Protein AF-A0ABD3XBU3-F1 (afdb_monomer_lite)

pLDDT: mean 73.36, std 7.49, range [33.88, 84.81]

Sequence (151 aa):
DSGTGQCEEQEHHTLNIDDSGTGQCEEQKHHTLNTDDSGTGQCEEQKHHTLNIDCSGTGQCEEQKHYTLNIDDSGTGQCEEQEHHALNIDDSKTGQCEDQKHHSLNIDDSGTGQCEEQKHHTLNIDDSGTGQCEEQKHHTLNIDDSGDGTI

Secondary structure (DSSP, 8-state):
--PEEEEEE--EEEEEEEESSEEEEEE--EEEEEEEESSEEEEEES-EEEEEEEESSEEEEEE--EEEEEEEESSEEEEEE---SEEEEEESSEEEEEE---SEEEEEESS--EEEE---SEEEEEE-SS-EEEE---SEEEEEE-SS-B-

Foldseek 3Di:
DQDEEEDEDEEDAEEEEEHAHEYEYEYEEYQEYEYEYNYEYEYEYEEYAEYEYEYCEEYEYEYEEYAEYEYEYNYAYEYEYEDYAEYEYEHEAEYEYEYEDYAEYEYEYCYEYEYEYEDYAEYEYEAAYAYEYHYHYYNYYHYHHNHVHYD

Structure (mmCIF, N/CA/C/O backbone):
data_AF-A0ABD3XBU3-F1
#
_entry.id   AF-A0ABD3XBU3-F1
#
loop_
_atom_site.group_PDB
_atom_site.id
_atom_site.type_symbol
_atom_site.label_atom_id
_atom_site.label_alt_id
_atom_site.label_comp_id
_atom_site.label_asym_id
_atom_site.label_entity_id
_atom_site.label_seq_id
_atom_site.pdbx_PDB_ins_code
_atom_site.Cartn_x
_atom_site.Cartn_y
_atom_site.Cartn_z
_atom_site.occupancy
_atom_site.B_iso_or_equiv
_atom_site.auth_seq_id
_atom_site.auth_comp_id
_atom_site.auth_asym_id
_atom_site.auth_atom_id
_atom_site.pdbx_PDB_model_num
ATOM 1 N N . ASP A 1 1 ? 2.054 11.027 24.694 1.00 33.88 1 ASP A N 1
ATOM 2 C CA . ASP A 1 1 ? 1.670 9.856 25.494 1.00 33.88 1 ASP A CA 1
ATOM 3 C C . ASP A 1 1 ? 1.498 8.765 24.459 1.00 33.88 1 ASP A C 1
ATOM 5 O O . ASP A 1 1 ? 0.527 8.820 23.727 1.00 33.88 1 ASP A O 1
ATOM 9 N N . SER A 1 2 ? 2.524 7.945 24.221 1.00 42.38 2 SER A N 1
ATOM 10 C CA . SER A 1 2 ? 2.490 6.921 23.166 1.00 42.38 2 SER A CA 1
ATOM 11 C C . SER A 1 2 ? 1.696 5.733 23.705 1.00 42.38 2 SER A C 1
ATOM 13 O O . SER A 1 2 ? 2.263 4.781 24.249 1.00 42.38 2 SER A O 1
ATOM 15 N N . GLY A 1 3 ? 0.375 5.893 23.705 1.00 48.06 3 GLY A N 1
ATOM 16 C CA . GLY A 1 3 ? -0.571 4.846 24.053 1.00 48.06 3 GLY A CA 1
ATOM 17 C C . GLY A 1 3 ? -0.722 3.863 22.899 1.00 48.06 3 GLY A C 1
ATOM 18 O O . GLY A 1 3 ? -0.455 4.201 21.752 1.00 48.06 3 GLY A O 1
ATOM 19 N N . THR A 1 4 ? -1.127 2.637 23.214 1.00 54.78 4 THR A N 1
ATOM 20 C CA . THR A 1 4 ? -1.639 1.714 22.203 1.00 54.78 4 THR A CA 1
ATOM 21 C C . THR A 1 4 ? -3.116 2.020 21.974 1.00 54.78 4 THR A C 1
ATOM 23 O O . THR A 1 4 ? -3.894 1.899 22.929 1.00 54.78 4 THR A O 1
ATOM 26 N N . GLY A 1 5 ? -3.492 2.449 20.770 1.00 60.31 5 GLY A N 1
ATOM 27 C CA . GLY A 1 5 ? -4.874 2.726 20.376 1.00 60.31 5 GLY A CA 1
ATOM 28 C C . GLY A 1 5 ? -5.515 1.509 19.708 1.00 60.31 5 GLY A C 1
ATOM 29 O O . GLY A 1 5 ? -4.870 0.832 18.916 1.00 60.31 5 GLY A O 1
ATOM 30 N N . GLN A 1 6 ? -6.771 1.208 20.045 1.00 62.47 6 GLN A N 1
ATOM 31 C CA . GLN A 1 6 ? -7.596 0.262 19.288 1.00 62.47 6 GLN A CA 1
ATOM 32 C C . GLN A 1 6 ? -8.928 0.935 18.957 1.00 62.47 6 GLN A C 1
ATOM 34 O O . GLN A 1 6 ? -9.607 1.411 19.875 1.00 62.47 6 GLN A O 1
ATOM 39 N N . CYS A 1 7 ? -9.282 0.984 17.674 1.00 66.06 7 CYS A N 1
ATOM 40 C CA . CYS A 1 7 ? -10.590 1.426 17.192 1.00 66.06 7 CYS A CA 1
ATOM 41 C C . CYS A 1 7 ? -11.332 0.284 16.499 1.00 66.06 7 CYS A C 1
ATOM 43 O O . CYS A 1 7 ? -10.758 -0.461 15.712 1.00 66.06 7 CYS A O 1
ATOM 45 N N . GLU A 1 8 ? -12.615 0.167 16.842 1.00 65.12 8 GLU A N 1
ATOM 46 C CA . GLU A 1 8 ? -13.593 -0.687 16.172 1.00 65.12 8 GLU A CA 1
ATOM 47 C C . GLU A 1 8 ? -14.896 0.120 16.042 1.00 65.12 8 GLU A C 1
ATOM 49 O O . GLU A 1 8 ? -15.682 0.204 16.998 1.00 65.12 8 GLU A O 1
ATOM 54 N N . GLU A 1 9 ? -15.151 0.733 14.887 1.00 64.44 9 GLU A N 1
ATOM 55 C CA . GLU A 1 9 ? -16.462 1.276 14.534 1.00 64.44 9 GLU A CA 1
ATOM 56 C C . GLU A 1 9 ? -17.156 0.422 13.449 1.00 64.44 9 GLU A C 1
ATOM 58 O O . GLU A 1 9 ? -16.610 -0.498 12.838 1.00 64.44 9 GLU A O 1
ATOM 63 N N . GLN A 1 10 ? -18.475 0.603 13.314 1.00 59.81 10 GLN A N 1
ATOM 64 C CA . GLN A 1 10 ? -19.292 -0.243 12.430 1.00 59.81 10 GLN A CA 1
ATOM 65 C C . GLN A 1 10 ? -19.937 0.533 11.289 1.00 59.81 10 GLN A C 1
ATOM 67 O O . GLN A 1 10 ? -19.921 0.047 10.160 1.00 59.81 10 GLN A O 1
ATOM 72 N N . GLU A 1 11 ? -20.558 1.687 11.567 1.00 63.25 11 GLU A N 1
ATOM 73 C CA . GLU A 1 11 ? -21.248 2.490 10.549 1.00 63.25 11 GLU A CA 1
ATOM 74 C C . GLU A 1 11 ? -21.249 3.984 10.909 1.00 63.25 11 GLU A C 1
ATOM 76 O O . GLU A 1 11 ? -22.053 4.433 11.729 1.00 63.25 11 GLU A O 1
ATOM 81 N N . HIS A 1 12 ? -20.394 4.779 10.258 1.00 65.00 12 HIS A N 1
ATOM 82 C CA . HIS A 1 12 ? -20.400 6.242 10.383 1.00 65.00 12 HIS A CA 1
ATOM 83 C C . HIS A 1 12 ? -20.360 6.919 9.009 1.00 65.00 12 HIS A C 1
ATOM 85 O O . HIS A 1 12 ? -19.838 6.392 8.028 1.00 65.00 12 HIS A O 1
ATOM 91 N N . HIS A 1 13 ? -20.934 8.121 8.912 1.00 73.69 13 HIS A N 1
ATOM 92 C CA . HIS A 1 13 ? -20.862 8.891 7.667 1.00 73.69 13 HIS A CA 1
ATOM 93 C C . HIS A 1 13 ? -19.441 9.422 7.433 1.00 73.69 13 HIS A C 1
ATOM 95 O O . HIS A 1 13 ? -18.929 9.373 6.320 1.00 73.69 13 HIS A O 1
ATOM 101 N N . THR A 1 14 ? -18.804 9.927 8.486 1.00 78.94 14 THR A N 1
ATOM 102 C CA . THR A 1 14 ? -17.424 10.404 8.450 1.00 78.94 14 THR A CA 1
ATOM 103 C C . THR A 1 14 ? -16.754 10.020 9.755 1.00 78.94 14 THR A C 1
ATOM 105 O O . THR A 1 14 ? -17.333 10.273 10.814 1.00 78.94 14 THR A O 1
ATOM 108 N N . LEU A 1 15 ? -15.571 9.427 9.660 1.00 74.31 15 LEU A N 1
ATOM 109 C CA . LEU A 1 15 ? -14.727 9.052 10.785 1.00 74.31 15 LEU A CA 1
ATOM 110 C C . LEU A 1 15 ? -13.326 9.637 10.566 1.00 74.31 15 LEU A C 1
ATOM 112 O O . LEU A 1 15 ? -12.836 9.659 9.440 1.00 74.31 15 LEU A O 1
ATOM 116 N N . ASN A 1 16 ? -12.735 10.170 11.635 1.00 79.38 16 ASN A N 1
ATOM 117 C CA . ASN A 1 16 ? -11.371 10.685 11.647 1.00 79.38 16 ASN A CA 1
ATOM 118 C C . ASN A 1 16 ? -10.611 10.004 12.783 1.00 79.38 16 ASN A C 1
ATOM 120 O O . ASN A 1 16 ? -11.093 10.024 13.921 1.00 79.38 16 ASN A O 1
ATOM 124 N N . ILE A 1 17 ? -9.441 9.466 12.474 1.00 74.12 17 ILE A N 1
ATOM 125 C CA . ILE A 1 17 ? -8.592 8.703 13.385 1.00 74.12 17 ILE A CA 1
ATOM 126 C C . ILE A 1 17 ? -7.209 9.349 13.377 1.00 74.12 17 ILE A C 1
ATOM 128 O O . ILE A 1 17 ? -6.698 9.687 12.318 1.00 74.12 17 ILE A O 1
ATOM 132 N N . ASP A 1 18 ? -6.654 9.572 14.564 1.00 75.75 18 ASP A N 1
ATOM 133 C CA . ASP A 1 18 ? -5.327 10.158 14.780 1.00 75.75 18 ASP A CA 1
ATOM 134 C C . ASP A 1 18 ? -4.618 9.274 15.810 1.00 75.75 18 ASP A C 1
ATOM 136 O O . ASP A 1 18 ? -5.084 9.161 16.956 1.00 75.75 18 ASP A O 1
ATOM 140 N N . ASP A 1 19 ? -3.548 8.601 15.387 1.00 68.44 19 ASP A N 1
ATOM 141 C CA . ASP A 1 19 ? -2.665 7.838 16.260 1.00 68.44 19 ASP A CA 1
ATOM 142 C C . ASP A 1 19 ? -1.226 8.368 16.190 1.00 68.44 19 ASP A C 1
ATOM 144 O O . ASP A 1 19 ? -0.665 8.664 15.143 1.00 68.44 19 ASP A O 1
ATOM 148 N N . SER A 1 20 ? -0.599 8.477 17.357 1.00 64.56 20 SER A N 1
ATOM 149 C CA . SER A 1 20 ? 0.792 8.920 17.515 1.00 64.56 20 SER A CA 1
ATOM 150 C C . SER A 1 20 ? 1.655 7.899 18.266 1.00 64.56 20 SER A C 1
ATOM 152 O O . SER A 1 20 ? 2.769 8.208 18.708 1.00 64.56 20 SER A O 1
ATOM 154 N N . GLY A 1 21 ? 1.128 6.689 18.479 1.00 65.81 21 GLY A N 1
ATOM 155 C CA . GLY A 1 21 ? 1.716 5.603 19.252 1.00 65.81 21 GLY A CA 1
ATOM 156 C C . GLY A 1 21 ? 1.786 4.299 18.464 1.00 65.81 21 GLY A C 1
ATOM 157 O O . GLY A 1 21 ? 2.413 4.243 17.415 1.00 65.81 21 GLY A O 1
ATOM 158 N N . THR A 1 22 ? 1.237 3.217 19.014 1.00 67.25 22 THR A N 1
ATOM 159 C CA . THR A 1 22 ? 1.093 1.957 18.270 1.00 67.25 22 THR A CA 1
ATOM 160 C C . THR A 1 22 ? -0.384 1.643 18.130 1.00 67.25 22 THR A C 1
ATOM 162 O O . THR A 1 22 ? -1.034 1.362 19.138 1.00 67.25 22 THR A O 1
ATOM 165 N N . GLY A 1 23 ? -0.895 1.689 16.908 1.00 63.66 23 GLY A N 1
ATOM 166 C CA . GLY A 1 23 ? -2.325 1.655 16.628 1.00 63.66 23 GLY A CA 1
ATOM 167 C C . GLY A 1 23 ? -2.771 0.414 15.893 1.00 63.66 23 GLY A C 1
ATOM 168 O O . GLY A 1 23 ? -2.053 -0.096 15.039 1.00 63.66 23 GLY A O 1
ATOM 169 N N . GLN A 1 24 ? -3.970 -0.064 16.201 1.00 67.62 24 GLN A N 1
ATOM 170 C CA . GLN A 1 24 ? -4.698 -0.962 15.311 1.00 67.62 24 GLN A CA 1
ATOM 171 C C . GLN A 1 24 ? -6.108 -0.426 15.113 1.00 67.62 24 GLN A C 1
ATOM 173 O O . GLN A 1 24 ? -6.813 -0.172 16.095 1.00 67.62 24 GLN A O 1
ATOM 178 N N . CYS A 1 25 ? -6.516 -0.270 13.861 1.00 67.94 25 CYS A N 1
ATOM 179 C CA . CYS A 1 25 ? -7.885 0.071 13.525 1.00 67.94 25 CYS A CA 1
ATOM 180 C C . CYS A 1 25 ? -8.502 -0.966 12.604 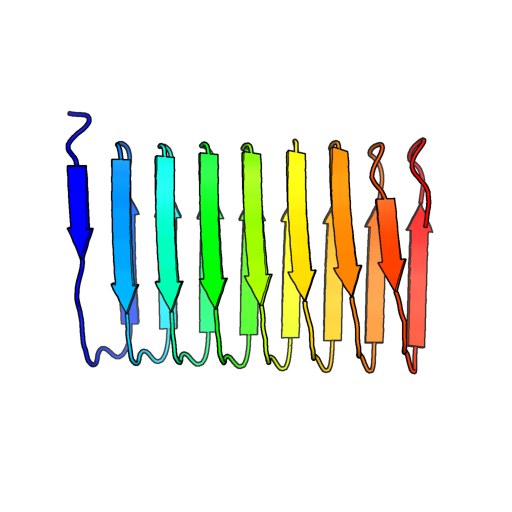1.00 67.94 25 CYS A C 1
ATOM 182 O O . CYS A 1 25 ? -7.914 -1.299 11.579 1.00 67.94 25 CYS A O 1
ATOM 184 N N . GLU A 1 26 ? -9.691 -1.445 12.964 1.00 69.81 26 GLU A N 1
ATOM 185 C CA . GLU A 1 26 ? -10.494 -2.327 12.122 1.00 69.81 26 GLU A CA 1
ATOM 186 C C . GLU A 1 26 ? -11.858 -1.678 11.870 1.00 69.81 26 GLU A C 1
ATOM 188 O O . GLU A 1 26 ? -12.663 -1.526 12.792 1.00 69.81 26 GLU A O 1
ATOM 193 N N . GLU A 1 27 ? -12.145 -1.328 10.615 1.00 67.25 27 GLU A N 1
ATOM 194 C CA . GLU A 1 27 ? -13.362 -0.594 10.252 1.00 67.25 27 GLU A CA 1
ATOM 195 C C . GLU A 1 27 ? -14.146 -1.282 9.125 1.00 67.25 27 GLU A C 1
ATOM 197 O O . GLU A 1 27 ? -13.616 -1.737 8.104 1.00 67.25 27 GLU A O 1
ATOM 202 N N . GLN A 1 28 ? -15.471 -1.383 9.298 1.00 63.94 28 GLN A N 1
ATOM 203 C CA . GLN A 1 28 ? -16.301 -2.181 8.387 1.00 63.94 28 GLN A CA 1
ATOM 204 C C . GLN A 1 28 ? -16.998 -1.377 7.290 1.00 63.94 28 GLN A C 1
ATOM 206 O O . GLN A 1 28 ? -17.069 -1.871 6.157 1.00 63.94 28 GLN A O 1
ATOM 211 N N . LYS A 1 29 ? -17.596 -0.213 7.599 1.00 66.00 29 LYS A N 1
ATOM 212 C CA . LYS A 1 29 ? -18.396 0.557 6.625 1.00 66.00 29 LYS A CA 1
ATOM 213 C C . LYS A 1 29 ? -18.492 2.049 6.924 1.00 66.00 29 LYS A C 1
ATOM 215 O O . LYS A 1 29 ? -19.290 2.472 7.760 1.00 66.00 29 LYS A O 1
ATOM 220 N N . HIS A 1 30 ? -17.836 2.862 6.102 1.00 68.44 30 HIS A N 1
ATOM 221 C CA . HIS A 1 30 ? -17.924 4.321 6.206 1.00 68.44 30 HIS A CA 1
ATOM 222 C C . HIS A 1 30 ? -18.144 4.966 4.841 1.00 68.44 30 HIS A C 1
ATOM 224 O O . HIS A 1 30 ? -17.818 4.398 3.802 1.00 68.44 30 HIS A O 1
ATOM 230 N N . HIS A 1 31 ? -18.741 6.159 4.803 1.00 76.00 31 HIS A N 1
ATOM 231 C CA . HIS A 1 31 ? -18.745 6.918 3.548 1.00 76.00 31 HIS A CA 1
ATOM 232 C C . HIS A 1 31 ? -17.383 7.588 3.339 1.00 76.00 31 HIS A C 1
ATOM 234 O O . HIS A 1 31 ? -16.838 7.533 2.239 1.00 76.00 31 HIS A O 1
ATOM 240 N N . THR A 1 32 ? -16.829 8.189 4.391 1.00 80.06 32 THR A N 1
ATOM 241 C CA . THR A 1 32 ? -15.504 8.808 4.366 1.00 80.06 32 THR A CA 1
ATOM 242 C C . THR A 1 32 ? -14.734 8.468 5.634 1.00 80.06 32 THR A C 1
ATOM 244 O O . THR A 1 32 ? -15.284 8.626 6.725 1.00 80.06 32 THR A O 1
ATOM 247 N N . LEU A 1 33 ? -13.479 8.064 5.488 1.00 75.75 33 LEU A N 1
ATOM 248 C CA . LEU A 1 33 ? -12.546 7.847 6.589 1.00 75.75 33 LEU A CA 1
ATOM 249 C C . LEU A 1 33 ? -11.268 8.651 6.325 1.00 75.75 33 LEU A C 1
ATOM 251 O O . LEU A 1 33 ? -10.837 8.780 5.182 1.00 75.75 33 LEU A O 1
ATOM 255 N N . ASN A 1 34 ? -10.749 9.299 7.364 1.00 81.19 34 ASN A N 1
ATOM 256 C CA . ASN A 1 34 ? -9.441 9.941 7.348 1.00 81.19 34 ASN A CA 1
ATOM 257 C C . ASN A 1 34 ? -8.615 9.383 8.505 1.00 81.19 34 ASN A C 1
ATOM 259 O O . ASN A 1 34 ? -9.052 9.487 9.654 1.00 81.19 34 ASN A O 1
ATOM 263 N N . THR A 1 35 ? -7.442 8.854 8.200 1.00 75.12 35 THR A N 1
ATOM 264 C CA . THR A 1 35 ? -6.527 8.265 9.176 1.00 75.12 35 THR A CA 1
ATOM 265 C C . THR A 1 35 ? -5.202 9.010 9.104 1.00 75.12 35 THR A C 1
ATOM 267 O O . THR A 1 35 ? -4.658 9.172 8.019 1.00 75.12 35 THR A O 1
ATOM 270 N N . ASP A 1 36 ? -4.720 9.493 10.243 1.00 76.88 36 ASP A N 1
ATOM 271 C CA . ASP A 1 36 ? -3.394 10.093 10.418 1.00 76.88 36 ASP A CA 1
ATOM 272 C C . ASP A 1 36 ? -2.631 9.232 11.432 1.00 76.88 36 ASP A C 1
ATOM 274 O O . ASP A 1 36 ? -3.080 9.068 12.570 1.00 76.88 36 ASP A O 1
ATOM 278 N N . ASP A 1 37 ? -1.530 8.617 11.003 1.00 69.94 37 ASP A N 1
ATOM 279 C CA . ASP A 1 37 ? -0.661 7.813 11.857 1.00 69.94 37 ASP A CA 1
ATOM 280 C C . ASP A 1 37 ? 0.782 8.327 11.826 1.00 69.94 37 ASP A C 1
ATOM 282 O O . ASP A 1 37 ? 1.529 8.191 10.851 1.00 69.94 37 ASP A O 1
ATOM 286 N N . SER A 1 38 ? 1.216 8.879 12.957 1.00 69.75 38 SER A N 1
ATOM 287 C CA . SER A 1 38 ? 2.586 9.345 13.157 1.00 69.75 38 SER A CA 1
ATOM 288 C C . SER A 1 38 ? 3.477 8.339 13.899 1.00 69.75 38 SER A C 1
ATOM 290 O O . SER A 1 38 ? 4.567 8.699 14.358 1.00 69.75 38 SER A O 1
ATOM 292 N N . GLY A 1 39 ? 2.996 7.113 14.118 1.00 69.31 39 GLY A N 1
ATOM 293 C CA . GLY A 1 39 ? 3.584 6.099 14.985 1.00 69.31 39 GLY A CA 1
ATOM 294 C C . GLY A 1 39 ? 3.871 4.775 14.277 1.00 69.31 39 GLY A C 1
ATOM 295 O O . GLY A 1 39 ? 4.593 4.723 13.286 1.00 69.31 39 GLY A O 1
ATOM 296 N N . THR A 1 40 ? 3.427 3.665 14.858 1.00 70.56 40 THR A N 1
ATOM 297 C CA . THR A 1 40 ? 3.433 2.356 14.199 1.00 70.56 40 THR A CA 1
ATOM 298 C C . THR A 1 40 ? 2.023 1.801 14.192 1.00 70.56 40 THR A C 1
ATOM 300 O O . THR A 1 40 ? 1.586 1.270 15.214 1.00 70.56 40 THR A O 1
ATOM 303 N N . GLY A 1 41 ? 1.317 1.918 13.080 1.00 66.38 41 GLY A N 1
ATOM 304 C CA . GLY A 1 41 ? -0.089 1.554 12.984 1.00 66.38 41 GLY A CA 1
ATOM 305 C C . GLY A 1 41 ? -0.367 0.466 11.9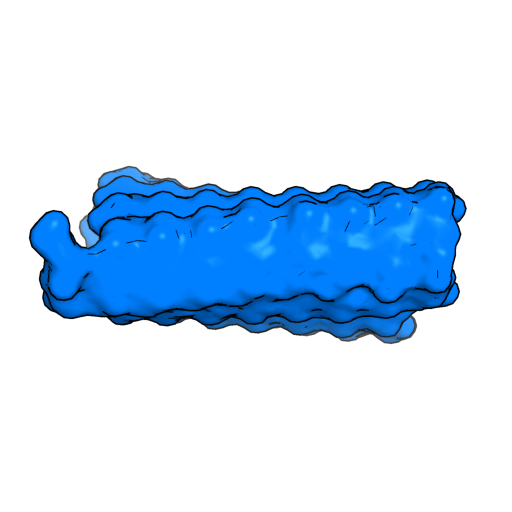64 1.00 66.38 41 GLY A C 1
ATO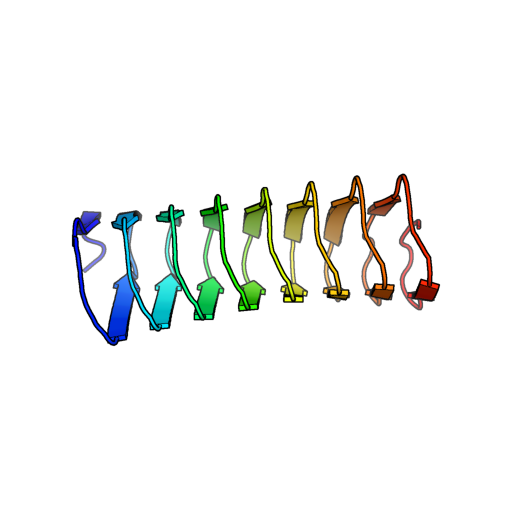M 306 O O . GLY A 1 41 ? 0.372 0.262 11.000 1.00 66.38 41 GLY A O 1
ATOM 307 N N . GLN A 1 42 ? -1.461 -0.247 12.207 1.00 70.44 42 GLN A N 1
ATOM 308 C CA . GLN A 1 42 ? -2.105 -1.110 11.229 1.00 70.44 42 GLN A CA 1
ATOM 309 C C . GLN A 1 42 ? -3.547 -0.641 11.043 1.00 70.44 42 GLN A C 1
ATOM 311 O O . GLN A 1 42 ? -4.271 -0.479 12.029 1.00 70.44 42 GLN A O 1
ATOM 316 N N . CYS A 1 43 ? -3.961 -0.431 9.798 1.00 70.69 43 CYS A N 1
ATOM 317 C CA . CYS A 1 43 ? -5.339 -0.110 9.449 1.00 70.69 43 CYS A CA 1
ATOM 318 C C . CYS A 1 43 ? -5.893 -1.197 8.528 1.00 70.69 43 CYS A C 1
ATOM 320 O O . CYS A 1 43 ? -5.364 -1.402 7.438 1.00 70.69 43 CYS A O 1
ATOM 322 N N . GLU A 1 44 ? -6.945 -1.888 8.960 1.00 72.62 44 GLU A N 1
ATOM 323 C CA . GLU A 1 44 ? -7.671 -2.857 8.143 1.00 72.62 44 GLU A CA 1
ATOM 324 C C . GLU A 1 44 ? -9.081 -2.340 7.849 1.00 72.62 44 GLU A C 1
ATOM 326 O O . GLU A 1 44 ? -9.907 -2.165 8.753 1.00 72.62 44 GLU A O 1
ATOM 331 N N . GLU A 1 45 ? -9.397 -2.150 6.567 1.00 70.75 45 GLU A N 1
ATOM 332 C CA . GLU A 1 45 ? -10.694 -1.617 6.161 1.00 70.75 45 GLU A CA 1
ATOM 333 C C . GLU A 1 45 ? -11.400 -2.453 5.099 1.00 70.75 45 GLU A C 1
ATOM 335 O O . GLU A 1 45 ? -10.863 -2.837 4.056 1.00 70.75 45 GLU A O 1
ATOM 340 N N . GLN A 1 46 ? -12.687 -2.714 5.332 1.00 67.56 46 GLN A N 1
ATOM 341 C CA . GLN A 1 46 ? -13.443 -3.577 4.428 1.00 67.56 46 GLN A CA 1
ATOM 342 C C . GLN A 1 46 ? -14.165 -2.822 3.318 1.00 67.56 46 GLN A C 1
ATOM 344 O O . GLN A 1 46 ? -14.208 -3.316 2.185 1.00 67.56 46 GLN A O 1
ATOM 349 N N . LYS A 1 47 ? -14.842 -1.708 3.637 1.00 68.25 47 LYS A N 1
ATOM 350 C CA . LYS A 1 47 ? -15.688 -0.977 2.678 1.00 68.25 47 LYS A CA 1
ATOM 351 C C . LYS A 1 47 ? -15.813 0.500 3.008 1.00 68.25 47 LYS A C 1
ATOM 353 O O . LYS A 1 47 ? -16.512 0.862 3.954 1.00 68.25 47 LYS A O 1
ATOM 358 N N . HIS A 1 48 ? -15.346 1.353 2.111 1.00 70.75 48 HIS A N 1
ATOM 359 C CA . HIS A 1 48 ? -15.668 2.773 2.177 1.00 70.75 48 HIS A CA 1
ATOM 360 C C . HIS A 1 48 ? -15.861 3.393 0.792 1.00 70.75 48 HIS A C 1
ATOM 362 O O . HIS A 1 48 ? -15.601 2.775 -0.240 1.00 70.75 48 HIS A O 1
ATOM 368 N N . HIS A 1 49 ? -16.423 4.603 0.743 1.00 78.69 49 HIS A N 1
ATOM 369 C CA . HIS A 1 49 ? -16.492 5.343 -0.519 1.00 78.69 49 HIS A CA 1
ATOM 370 C C . HIS A 1 49 ? -15.200 6.124 -0.751 1.00 78.69 49 HIS A C 1
ATOM 372 O O . HIS A 1 49 ? -14.631 6.057 -1.835 1.00 78.69 49 HIS A O 1
ATOM 378 N N . THR A 1 50 ? -14.719 6.818 0.275 1.00 81.44 50 THR A N 1
ATOM 379 C CA . THR A 1 50 ? -13.465 7.566 0.228 1.00 81.44 50 THR A CA 1
ATOM 380 C C . THR A 1 50 ? -12.650 7.297 1.477 1.00 81.44 50 THR A C 1
ATOM 382 O O . THR A 1 50 ? -13.204 7.375 2.573 1.00 81.44 50 THR A O 1
ATOM 385 N N . LEU A 1 51 ? -11.360 7.066 1.305 1.00 77.00 51 LEU A N 1
ATOM 386 C CA . LEU A 1 51 ? -10.399 7.019 2.391 1.00 77.00 51 LEU A CA 1
ATOM 387 C C . LEU A 1 51 ? -9.199 7.894 2.062 1.00 77.00 51 LEU A C 1
ATOM 389 O O . LEU A 1 51 ? -8.799 8.017 0.904 1.00 77.00 51 LEU A O 1
ATOM 393 N N . ASN A 1 52 ? -8.698 8.557 3.094 1.00 83.31 52 ASN A N 1
ATOM 394 C CA . ASN A 1 52 ? -7.448 9.288 3.060 1.00 83.31 52 ASN A CA 1
ATOM 395 C C . ASN A 1 52 ? -6.584 8.785 4.213 1.00 83.31 52 ASN A C 1
ATOM 397 O O . ASN A 1 52 ? -7.034 8.818 5.361 1.00 83.31 52 ASN A O 1
ATOM 401 N N . ILE A 1 53 ? -5.372 8.354 3.903 1.00 76.62 53 ILE A N 1
ATOM 402 C CA . ILE A 1 53 ? -4.388 7.887 4.872 1.00 76.62 53 ILE A CA 1
ATOM 403 C C . ILE A 1 53 ? -3.183 8.812 4.783 1.00 76.62 53 ILE A C 1
ATOM 405 O O . ILE A 1 53 ? -2.641 9.003 3.701 1.00 76.62 53 ILE A O 1
ATOM 409 N N . ASP A 1 54 ? -2.788 9.375 5.916 1.00 79.25 54 ASP A N 1
ATOM 410 C CA . ASP A 1 54 ? -1.514 10.061 6.110 1.00 79.25 54 ASP A CA 1
ATOM 411 C C . ASP A 1 54 ? -0.690 9.215 7.085 1.00 79.25 54 ASP A C 1
ATOM 413 O O . ASP A 1 54 ? -1.132 8.909 8.195 1.00 79.25 54 ASP A O 1
ATOM 417 N N . CYS A 1 55 ? 0.475 8.758 6.646 1.00 70.44 55 CYS A N 1
ATOM 418 C CA . CYS A 1 55 ? 1.392 7.957 7.438 1.00 70.44 55 CYS A CA 1
ATOM 419 C C . CYS A 1 55 ? 2.746 8.656 7.480 1.00 70.44 55 CYS A C 1
ATOM 421 O O . CYS A 1 55 ? 3.451 8.765 6.486 1.00 70.44 55 CYS A O 1
ATOM 423 N N . SER A 1 56 ? 3.165 9.105 8.661 1.00 71.50 56 SER A N 1
ATOM 424 C CA . SER A 1 56 ? 4.498 9.700 8.860 1.00 71.50 56 SER A CA 1
ATOM 425 C C . SER A 1 56 ? 5.458 8.805 9.653 1.00 71.50 56 SER A C 1
ATOM 427 O O . SER A 1 56 ? 6.635 9.144 9.844 1.00 71.50 56 SER A O 1
ATOM 429 N N . GLY A 1 57 ? 4.964 7.645 10.098 1.00 71.31 57 GLY A N 1
ATOM 430 C CA . GLY A 1 57 ? 5.665 6.637 10.890 1.00 71.31 57 GLY A CA 1
ATOM 431 C C . GLY A 1 57 ? 5.960 5.337 10.131 1.00 71.31 57 GLY A C 1
ATOM 432 O O . GLY A 1 57 ? 6.461 5.361 9.015 1.00 71.31 57 GLY A O 1
ATOM 433 N N . THR A 1 58 ? 5.727 4.184 10.758 1.00 73.06 58 THR A N 1
ATOM 434 C CA . THR A 1 58 ? 5.773 2.873 10.089 1.00 73.06 58 THR A CA 1
ATOM 435 C C . THR A 1 58 ? 4.368 2.297 10.032 1.00 73.06 58 THR A C 1
ATOM 437 O O . THR A 1 58 ? 3.874 1.841 11.058 1.00 73.06 58 THR A O 1
ATOM 440 N N . GLY A 1 59 ? 3.738 2.316 8.864 1.00 68.06 59 GLY A N 1
ATOM 441 C CA . GLY A 1 59 ? 2.334 1.940 8.705 1.00 68.06 59 GLY A CA 1
ATOM 442 C C . GLY A 1 59 ? 2.153 0.660 7.899 1.00 68.06 59 GLY A C 1
ATOM 443 O O . GLY A 1 59 ? 2.931 0.368 6.993 1.00 68.06 59 GLY A O 1
ATOM 444 N N . GLN A 1 60 ? 1.111 -0.102 8.208 1.00 72.38 60 GLN A N 1
ATOM 445 C CA . GLN A 1 60 ? 0.550 -1.078 7.278 1.00 72.38 60 GLN A CA 1
ATOM 446 C C . GLN A 1 60 ? -0.925 -0.766 7.066 1.00 72.38 60 GLN A C 1
ATOM 448 O O . GLN A 1 60 ? -1.662 -0.578 8.035 1.00 72.38 60 GLN A O 1
ATOM 453 N N . CYS A 1 61 ? -1.361 -0.736 5.816 1.00 71.94 61 CYS A N 1
ATOM 454 C CA 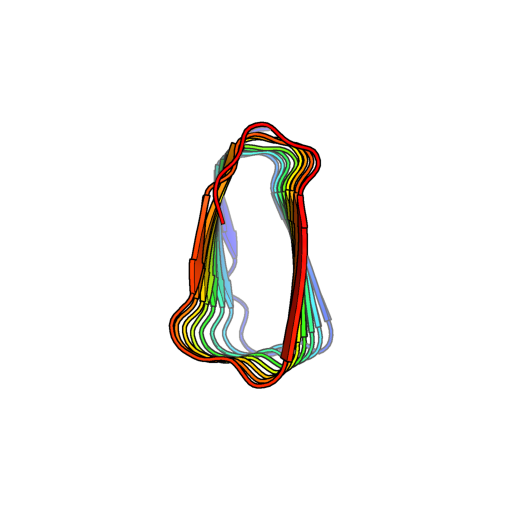. CYS A 1 61 ? -2.766 -0.619 5.484 1.00 71.94 61 CYS A CA 1
ATOM 455 C C . CYS A 1 61 ? -3.203 -1.773 4.588 1.00 71.94 61 CYS A C 1
ATOM 457 O O . CYS A 1 61 ? -2.574 -2.038 3.568 1.00 71.94 61 CYS A O 1
ATOM 459 N N . GLU A 1 62 ? -4.279 -2.453 4.976 1.00 75.38 62 GLU A N 1
ATOM 460 C CA . GLU A 1 62 ? -4.920 -3.480 4.163 1.00 75.38 62 GLU A CA 1
ATOM 461 C C . GLU A 1 62 ? -6.365 -3.082 3.864 1.00 75.38 62 GLU A C 1
ATOM 463 O O . GLU A 1 62 ? -7.187 -2.900 4.770 1.00 75.38 62 GLU A O 1
ATOM 468 N N . GLU A 1 63 ? -6.710 -3.015 2.579 1.00 72.81 63 GLU A N 1
ATOM 469 C CA . GLU A 1 63 ? -8.042 -2.602 2.156 1.00 72.81 63 GLU A CA 1
ATOM 470 C C . GLU A 1 63 ? -8.666 -3.514 1.111 1.00 72.81 63 GLU A C 1
ATOM 472 O O . GLU A 1 63 ? -8.078 -3.914 0.103 1.00 72.81 63 GLU A O 1
ATOM 477 N N . GLN A 1 64 ? -9.947 -3.818 1.320 1.00 70.56 64 GLN A N 1
ATOM 478 C CA . GLN A 1 64 ? -10.643 -4.751 0.440 1.00 70.56 64 GLN A CA 1
ATOM 479 C C . GLN A 1 64 ? -11.416 -4.076 -0.688 1.00 70.56 64 GLN A C 1
ATOM 481 O O . GLN A 1 64 ? -11.442 -4.602 -1.804 1.00 70.56 64 GLN A O 1
ATOM 486 N N . LYS A 1 65 ? -12.163 -3.003 -0.398 1.00 71.75 65 LYS A N 1
ATOM 487 C CA . LYS A 1 65 ? -13.066 -2.388 -1.381 1.00 71.75 65 LYS A CA 1
ATOM 488 C C . LYS A 1 65 ? -13.293 -0.913 -1.125 1.00 71.75 65 LYS A C 1
ATOM 490 O O . LYS A 1 65 ? -13.973 -0.558 -0.158 1.00 71.75 65 LYS A O 1
ATOM 495 N N . HIS A 1 66 ? -12.947 -0.094 -2.106 1.00 73.00 66 HIS A N 1
ATOM 496 C CA . HIS A 1 66 ? -13.308 1.312 -2.062 1.00 73.00 66 HIS A CA 1
ATOM 497 C C . HIS A 1 66 ? -13.553 1.948 -3.422 1.00 73.00 66 HIS A C 1
ATOM 499 O O . HIS A 1 66 ? -13.400 1.333 -4.475 1.00 73.00 66 HIS A O 1
ATOM 505 N N . TYR A 1 67 ? -14.055 3.182 -3.409 1.00 80.25 67 TYR A N 1
ATOM 506 C CA . TYR A 1 67 ? -14.204 3.955 -4.640 1.00 80.25 67 TYR A CA 1
ATOM 507 C C . TYR A 1 67 ? -12.995 4.864 -4.859 1.00 80.25 67 TYR A C 1
ATOM 509 O O . TYR A 1 67 ? -12.479 4.938 -5.972 1.00 80.25 67 TYR A O 1
ATOM 517 N N . THR A 1 68 ? -12.519 5.529 -3.814 1.00 82.75 68 THR A N 1
ATOM 518 C CA . THR A 1 68 ? -11.320 6.363 -3.888 1.00 82.75 68 THR A CA 1
ATOM 519 C C . THR A 1 68 ? -10.471 6.186 -2.647 1.00 82.75 68 THR A C 1
ATOM 521 O O . THR A 1 68 ? -11.001 6.362 -1.551 1.00 82.75 68 THR A O 1
ATOM 524 N N . LEU A 1 69 ? -9.185 5.928 -2.843 1.00 79.12 69 LEU A N 1
ATOM 525 C CA . LEU A 1 69 ? -8.177 5.993 -1.799 1.00 79.12 69 LEU A CA 1
ATOM 526 C C . LEU A 1 69 ? -7.099 7.008 -2.170 1.00 79.12 69 LEU A C 1
ATOM 528 O O . LEU A 1 69 ? -6.705 7.125 -3.333 1.00 79.12 69 LEU A O 1
ATOM 532 N N . ASN A 1 70 ? -6.670 7.768 -1.170 1.00 84.25 70 ASN A N 1
ATOM 533 C CA . ASN A 1 70 ? -5.482 8.600 -1.234 1.00 84.25 70 ASN A CA 1
ATOM 534 C C . ASN A 1 70 ? -4.565 8.210 -0.076 1.00 84.25 70 ASN A C 1
ATOM 536 O O . ASN A 1 70 ? -5.007 8.234 1.073 1.00 84.25 70 ASN A O 1
ATOM 540 N N . ILE A 1 71 ? -3.317 7.891 -0.385 1.00 77.94 71 ILE A N 1
ATOM 541 C CA . ILE A 1 71 ? -2.275 7.586 0.590 1.00 77.94 71 ILE A CA 1
ATOM 542 C C . ILE A 1 71 ? -1.181 8.634 0.435 1.00 77.94 71 ILE A C 1
ATOM 544 O O . ILE A 1 71 ? -0.692 8.846 -0.671 1.00 77.94 71 ILE A O 1
ATOM 548 N N . ASP A 1 72 ? -0.830 9.278 1.539 1.00 81.00 72 ASP A N 1
ATOM 549 C CA . ASP A 1 72 ? 0.365 10.101 1.696 1.00 81.00 72 ASP A CA 1
ATOM 550 C C . ASP A 1 72 ? 1.260 9.387 2.715 1.00 81.00 72 ASP A C 1
ATOM 552 O O . ASP A 1 72 ? 0.913 9.278 3.894 1.00 81.00 72 ASP A O 1
ATOM 556 N N . ASP A 1 73 ? 2.366 8.814 2.249 1.00 72.31 73 ASP A N 1
ATOM 557 C CA . ASP A 1 73 ? 3.357 8.165 3.095 1.00 72.31 73 ASP A CA 1
ATOM 558 C C . ASP A 1 73 ? 4.652 8.980 3.110 1.00 72.31 73 ASP A C 1
ATOM 560 O O . ASP A 1 73 ? 5.439 9.059 2.163 1.00 72.31 73 ASP A O 1
ATOM 564 N N . SER A 1 74 ? 4.908 9.585 4.261 1.00 74.75 74 SER A N 1
ATOM 565 C CA . SER A 1 74 ? 6.159 10.266 4.561 1.00 74.75 74 SER A CA 1
ATOM 566 C C . SER A 1 74 ? 7.078 9.451 5.464 1.00 74.75 74 SER A C 1
ATOM 568 O O . SER A 1 74 ? 8.052 9.987 6.006 1.00 74.75 74 SER A O 1
ATOM 570 N N . GLY A 1 75 ? 6.795 8.163 5.648 1.00 71.25 75 GLY A N 1
ATOM 571 C CA . GLY A 1 75 ? 7.415 7.245 6.590 1.00 71.25 75 GLY A CA 1
ATOM 572 C C . GLY A 1 75 ? 7.971 5.971 5.946 1.00 71.25 75 GLY A C 1
ATOM 573 O O . GLY A 1 75 ? 8.825 6.013 5.065 1.00 71.25 75 GLY A O 1
ATOM 574 N N . THR A 1 76 ? 7.628 4.820 6.511 1.00 73.31 76 THR A N 1
ATOM 575 C CA . THR A 1 76 ? 7.873 3.514 5.897 1.00 73.31 76 THR A CA 1
ATOM 576 C C . THR A 1 76 ? 6.577 2.733 5.923 1.00 73.31 76 THR A C 1
ATOM 578 O O . THR A 1 76 ? 6.212 2.206 6.975 1.00 73.31 76 THR A O 1
ATOM 581 N N . GLY A 1 77 ? 5.885 2.672 4.798 1.00 68.62 77 GLY A N 1
ATOM 582 C CA . GLY A 1 77 ? 4.562 2.084 4.697 1.00 68.62 77 GLY A CA 1
ATOM 583 C C . GLY A 1 77 ? 4.527 0.815 3.865 1.00 68.62 77 GLY A C 1
ATOM 584 O O . GLY A 1 77 ? 5.352 0.570 2.984 1.00 68.62 77 GLY A O 1
ATOM 585 N N . GLN A 1 78 ? 3.531 -0.009 4.155 1.00 73.31 78 GLN A N 1
ATOM 586 C CA . GLN A 1 78 ? 3.062 -1.035 3.238 1.00 73.31 78 GLN A CA 1
ATOM 587 C C . GLN A 1 78 ? 1.566 -0.844 3.039 1.00 73.31 78 GLN A C 1
ATOM 589 O O . GLN A 1 78 ? 0.830 -0.702 4.014 1.00 73.31 78 GLN A O 1
ATOM 594 N N . CYS A 1 79 ? 1.121 -0.858 1.792 1.00 72.50 79 CYS A N 1
ATOM 595 C CA . CYS A 1 79 ? -0.285 -0.844 1.447 1.00 72.50 79 CYS A CA 1
ATOM 596 C C . CYS A 1 79 ? -0.621 -2.059 0.582 1.00 72.50 79 CYS A C 1
ATOM 598 O O . CYS A 1 79 ? 0.042 -2.309 -0.424 1.00 72.50 79 CYS A O 1
ATOM 600 N N . GLU A 1 80 ? -1.642 -2.811 0.983 1.00 77.38 80 GLU A N 1
ATOM 601 C CA . GLU A 1 80 ? -2.205 -3.906 0.202 1.00 77.38 80 GLU A CA 1
ATOM 602 C C . GLU A 1 80 ? -3.670 -3.620 -0.130 1.00 77.38 80 GLU A C 1
ATOM 604 O O . GLU A 1 80 ? -4.523 -3.487 0.753 1.00 77.38 80 GLU A O 1
ATOM 609 N N . GLU A 1 81 ? -3.985 -3.605 -1.422 1.00 75.56 81 GLU A N 1
ATOM 610 C CA . GLU A 1 81 ? -5.313 -3.287 -1.927 1.00 75.56 81 GLU A CA 1
ATOM 611 C C . GLU A 1 81 ? -5.852 -4.337 -2.894 1.00 75.56 81 GLU A C 1
ATOM 613 O O . GLU A 1 81 ? -5.152 -4.927 -3.723 1.00 75.56 81 GLU A O 1
ATOM 618 N N . GLN A 1 82 ? -7.156 -4.604 -2.784 1.00 72.88 82 GLN A N 1
ATOM 619 C CA . GLN A 1 82 ? -7.794 -5.636 -3.602 1.00 72.88 82 GLN A CA 1
ATOM 620 C C . GLN A 1 82 ? -8.636 -5.092 -4.754 1.00 72.88 82 GLN A C 1
ATOM 622 O O . GLN A 1 82 ? -8.598 -5.653 -5.857 1.00 72.88 82 GLN A O 1
ATOM 627 N N . GLU A 1 83 ? -9.505 -4.111 -4.494 1.00 74.25 83 GLU A N 1
ATOM 628 C CA . GLU A 1 83 ? -10.447 -3.606 -5.495 1.00 74.25 83 GLU A CA 1
ATOM 629 C C . GLU A 1 83 ? -10.824 -2.144 -5.267 1.00 74.25 83 GLU A C 1
ATOM 631 O O . GLU A 1 83 ? -11.561 -1.823 -4.328 1.00 74.25 83 GLU A O 1
ATOM 636 N N . HIS A 1 84 ? -10.468 -1.293 -6.227 1.00 75.12 84 HIS A N 1
ATOM 637 C CA . HIS A 1 84 ? -10.877 0.101 -6.196 1.00 75.12 84 HIS A CA 1
ATOM 638 C C . HIS A 1 84 ? -11.197 0.720 -7.556 1.00 75.12 84 HIS A C 1
ATOM 640 O O . HIS A 1 84 ? -11.002 0.131 -8.620 1.00 75.12 84 HIS A O 1
ATOM 646 N N . HIS A 1 85 ? -11.785 1.919 -7.538 1.00 82.00 85 HIS A N 1
ATOM 647 C CA . HIS A 1 85 ? -11.969 2.699 -8.763 1.00 82.00 85 HIS A CA 1
ATOM 648 C C . HIS A 1 85 ? -10.792 3.638 -9.015 1.00 82.00 85 HIS A C 1
ATOM 650 O O . HIS A 1 85 ? -10.290 3.667 -10.137 1.00 82.00 85 HIS A O 1
ATOM 656 N N . ALA A 1 86 ? -10.368 4.393 -8.007 1.00 82.75 86 ALA A N 1
ATOM 657 C CA . ALA A 1 86 ? -9.222 5.283 -8.101 1.00 82.75 86 ALA A CA 1
ATOM 658 C C . ALA A 1 86 ? -8.335 5.166 -6.862 1.00 82.75 86 ALA A C 1
ATOM 660 O O . ALA A 1 86 ? -8.865 5.232 -5.755 1.00 82.75 86 ALA A O 1
ATOM 661 N N . LEU A 1 87 ? -7.030 5.077 -7.078 1.00 80.12 87 LEU A N 1
ATOM 662 C CA . LEU A 1 87 ? -6.009 5.153 -6.041 1.00 80.12 87 LEU A CA 1
ATOM 663 C C . LEU A 1 87 ? -4.989 6.223 -6.415 1.00 80.12 87 LEU A C 1
ATOM 665 O O . LEU A 1 87 ? -4.594 6.345 -7.578 1.00 80.12 87 LEU A O 1
ATOM 669 N N . ASN A 1 88 ? -4.613 7.026 -5.428 1.00 84.81 88 ASN A N 1
ATOM 670 C CA . ASN A 1 88 ? -3.493 7.946 -5.519 1.00 84.81 88 ASN A CA 1
ATOM 671 C C . ASN A 1 88 ? -2.536 7.649 -4.369 1.00 84.81 88 ASN A C 1
ATOM 673 O O . ASN A 1 88 ? -2.968 7.645 -3.217 1.00 84.81 88 ASN A O 1
ATOM 677 N N . ILE A 1 89 ? -1.268 7.433 -4.690 1.00 78.44 89 ILE A N 1
ATOM 678 C CA . ILE A 1 89 ? -0.202 7.218 -3.716 1.00 78.44 89 ILE A CA 1
ATOM 679 C C . ILE A 1 89 ? 0.834 8.316 -3.914 1.00 78.44 89 ILE A C 1
ATOM 681 O O . ILE A 1 89 ? 1.290 8.523 -5.036 1.00 78.44 89 ILE A O 1
ATOM 685 N N . ASP A 1 90 ? 1.174 9.001 -2.831 1.00 82.25 90 ASP A N 1
ATOM 686 C CA . ASP A 1 90 ? 2.329 9.886 -2.713 1.00 82.25 90 ASP A CA 1
ATOM 687 C C . ASP A 1 90 ? 3.259 9.265 -1.664 1.00 82.25 90 ASP A C 1
ATOM 689 O O . ASP A 1 90 ? 2.868 9.112 -0.506 1.00 82.25 90 ASP A O 1
ATOM 693 N N . ASP A 1 91 ? 4.445 8.827 -2.078 1.00 73.19 91 ASP A N 1
ATOM 694 C CA . ASP A 1 91 ? 5.470 8.284 -1.188 1.00 73.19 91 ASP A CA 1
ATOM 695 C C . ASP A 1 91 ? 6.750 9.117 -1.288 1.00 73.19 91 ASP A C 1
ATOM 697 O O . ASP A 1 91 ? 7.344 9.326 -2.348 1.00 73.19 91 ASP A O 1
ATOM 701 N N . SER A 1 92 ? 7.214 9.597 -0.139 1.00 71.25 92 SER A N 1
ATOM 702 C CA . SER A 1 92 ? 8.416 10.428 -0.050 1.00 71.25 92 SER A CA 1
ATOM 703 C C . SER A 1 92 ? 9.616 9.735 0.592 1.00 71.25 92 SER A C 1
ATOM 705 O O . SER A 1 92 ? 10.672 10.361 0.768 1.00 71.25 92 SER A O 1
ATOM 707 N N . LYS A 1 93 ? 9.499 8.453 0.970 1.00 74.25 93 LYS A N 1
ATOM 708 C CA . LYS A 1 93 ? 10.577 7.717 1.642 1.00 74.25 93 LYS A CA 1
ATOM 709 C C . LYS A 1 93 ? 10.711 6.262 1.220 1.00 74.25 93 LYS A C 1
ATOM 711 O O . LYS A 1 93 ? 11.673 5.943 0.526 1.00 74.25 93 LYS A O 1
ATOM 716 N N . THR A 1 94 ? 9.942 5.342 1.785 1.00 73.38 94 THR A N 1
ATOM 717 C CA . THR A 1 94 ? 10.121 3.905 1.539 1.00 73.38 94 THR A CA 1
ATOM 718 C C . THR A 1 94 ? 8.796 3.198 1.717 1.00 73.38 94 THR A C 1
ATOM 720 O O . THR A 1 94 ? 8.473 2.767 2.821 1.00 73.38 94 THR A O 1
ATOM 723 N N . GLY A 1 95 ? 8.074 3.043 0.626 1.00 68.06 95 GLY A N 1
ATOM 724 C CA . GLY A 1 95 ? 6.782 2.394 0.582 1.00 68.06 95 GLY A CA 1
ATOM 725 C C . GLY A 1 95 ? 6.822 1.088 -0.194 1.00 68.06 95 GLY A C 1
ATOM 726 O O . GLY A 1 95 ? 7.657 0.847 -1.069 1.00 68.06 95 GLY A O 1
ATOM 727 N N . GLN A 1 96 ? 5.887 0.210 0.132 1.00 72.50 96 GLN A N 1
ATOM 728 C CA . GLN A 1 96 ? 5.508 -0.887 -0.744 1.00 72.50 96 GLN A CA 1
ATOM 729 C C . GLN A 1 96 ? 4.009 -0.812 -0.989 1.00 72.50 96 GLN A C 1
ATOM 731 O O . GLN A 1 96 ? 3.243 -0.714 -0.036 1.00 72.50 96 GLN A O 1
ATOM 736 N N . CYS A 1 97 ? 3.593 -0.879 -2.246 1.00 71.88 97 CYS A N 1
ATOM 737 C CA . CYS A 1 97 ? 2.192 -0.977 -2.616 1.00 71.88 97 CYS A CA 1
ATOM 738 C C . CYS A 1 97 ? 1.968 -2.247 -3.435 1.00 71.88 97 CYS A C 1
ATOM 740 O O . CYS A 1 97 ? 2.615 -2.448 -4.462 1.00 71.88 97 CYS A O 1
ATOM 742 N N . GLU A 1 98 ? 1.044 -3.095 -2.999 1.00 76.44 98 GLU A N 1
ATOM 743 C CA . GLU A 1 98 ? 0.500 -4.167 -3.826 1.00 76.44 98 GLU A CA 1
ATOM 744 C C . GLU A 1 98 ? -0.964 -3.855 -4.126 1.00 76.44 98 GLU A C 1
ATOM 746 O O . GLU A 1 98 ? -1.783 -3.786 -3.212 1.00 76.44 98 GLU A O 1
ATOM 751 N N . ASP A 1 99 ? -1.312 -3.730 -5.409 1.00 74.69 99 ASP A N 1
ATOM 752 C CA . ASP A 1 99 ? -2.705 -3.588 -5.817 1.00 74.69 99 ASP A CA 1
ATOM 753 C C . ASP A 1 99 ? -3.134 -4.586 -6.903 1.00 74.69 99 ASP A C 1
ATOM 755 O O . ASP A 1 99 ? -2.513 -4.820 -7.950 1.00 74.69 99 ASP A O 1
ATOM 759 N N . GLN A 1 100 ? -4.282 -5.213 -6.657 1.00 73.94 100 GLN A N 1
ATOM 760 C CA . GLN A 1 100 ? -4.798 -6.274 -7.503 1.00 73.94 100 GLN A CA 1
ATOM 761 C C . GLN A 1 100 ? -5.692 -5.776 -8.635 1.00 73.94 100 GLN A C 1
ATOM 763 O O . GLN A 1 100 ? -5.670 -6.371 -9.725 1.00 73.94 100 GLN A O 1
ATOM 768 N N . LYS A 1 101 ? -6.565 -4.789 -8.395 1.00 73.50 101 LYS A N 1
ATOM 769 C CA . LYS A 1 101 ? -7.545 -4.363 -9.406 1.00 73.50 101 LYS A CA 1
ATOM 770 C C . LYS A 1 101 ? -8.012 -2.932 -9.224 1.00 73.50 101 LYS A C 1
ATOM 772 O O . LYS A 1 101 ? -8.782 -2.637 -8.310 1.00 73.50 101 LYS A O 1
ATOM 777 N N . HIS A 1 102 ? -7.824 -2.167 -10.292 1.00 73.06 102 HIS A N 1
ATOM 778 C CA . HIS A 1 102 ? -8.340 -0.815 -10.345 1.00 73.06 102 HIS A CA 1
ATOM 779 C C . HIS A 1 102 ? -8.779 -0.331 -11.714 1.00 73.06 102 HIS A C 1
ATOM 781 O O . HIS A 1 102 ? -8.562 -0.964 -12.751 1.00 73.06 102 HIS A O 1
ATOM 787 N N . HIS A 1 103 ? -9.462 0.814 -11.719 1.00 80.88 103 HIS A N 1
ATOM 788 C CA . HIS A 1 103 ? -9.689 1.550 -12.953 1.00 80.88 103 HIS A CA 1
ATOM 789 C C . HIS A 1 103 ? -8.555 2.547 -13.204 1.00 80.88 103 HIS A C 1
ATOM 791 O O . HIS A 1 103 ? -8.022 2.562 -14.311 1.00 80.88 103 HIS A O 1
ATOM 797 N N . SER A 1 104 ? -8.184 3.354 -12.213 1.00 82.06 104 SER A N 1
ATOM 798 C CA . SER A 1 104 ? -7.132 4.362 -12.352 1.00 82.06 104 SER A CA 1
ATOM 799 C C . SER A 1 104 ? -6.203 4.373 -11.141 1.00 82.06 104 SER A C 1
ATOM 801 O O . SER A 1 104 ? -6.706 4.420 -10.025 1.00 82.06 104 SER A O 1
ATOM 803 N N . LEU A 1 105 ? -4.895 4.406 -11.378 1.00 79.38 105 LEU A N 1
ATOM 804 C CA . LEU A 1 105 ? -3.870 4.583 -10.350 1.00 79.38 105 LEU A CA 1
ATOM 805 C C . LEU A 1 105 ? -2.908 5.688 -10.758 1.00 79.38 105 LEU A C 1
ATOM 807 O O . LEU A 1 105 ? -2.513 5.781 -11.925 1.00 79.38 105 LEU A O 1
ATOM 811 N N . ASN A 1 106 ? -2.602 6.553 -9.797 1.00 84.81 106 ASN A N 1
ATOM 812 C CA . ASN A 1 106 ? -1.548 7.548 -9.893 1.00 84.81 106 ASN A CA 1
ATOM 813 C C . ASN A 1 106 ? -0.566 7.336 -8.742 1.00 84.81 106 ASN A C 1
ATOM 815 O O . ASN A 1 106 ? -0.980 7.368 -7.585 1.00 84.81 106 ASN A O 1
ATOM 819 N N . ILE A 1 107 ? 0.704 7.147 -9.065 1.00 79.00 107 ILE A N 1
ATOM 820 C CA . ILE A 1 107 ? 1.784 7.002 -8.091 1.00 79.00 107 ILE A CA 1
ATOM 821 C C . ILE A 1 107 ? 2.752 8.161 -8.305 1.00 79.00 107 ILE A C 1
ATOM 823 O O . ILE A 1 107 ? 3.172 8.394 -9.439 1.00 79.00 107 ILE A O 1
ATOM 827 N N . ASP A 1 108 ? 3.064 8.876 -7.232 1.00 83.19 108 ASP A N 1
ATOM 828 C CA . ASP A 1 108 ? 4.159 9.839 -7.131 1.00 83.19 108 ASP A CA 1
ATOM 829 C C . ASP A 1 108 ? 5.140 9.286 -6.087 1.00 83.19 108 ASP A C 1
ATOM 831 O O . ASP A 1 108 ? 4.782 9.146 -4.919 1.00 83.19 108 ASP A O 1
ATOM 835 N N . ASP A 1 109 ? 6.333 8.873 -6.515 1.00 75.19 109 ASP A N 1
ATOM 836 C CA . ASP A 1 109 ? 7.384 8.365 -5.628 1.00 75.19 109 ASP A CA 1
ATOM 837 C C . ASP A 1 109 ? 8.633 9.247 -5.751 1.00 75.19 109 ASP A C 1
ATOM 839 O O . ASP A 1 109 ? 9.211 9.445 -6.822 1.00 75.19 109 ASP A O 1
ATOM 843 N N . SER A 1 110 ? 9.083 9.791 -4.624 1.00 79.38 110 SER A N 1
ATOM 844 C CA . SER A 1 110 ? 10.343 10.541 -4.525 1.00 79.38 110 SER A CA 1
ATOM 845 C C . SER A 1 110 ? 11.386 9.864 -3.628 1.00 79.38 110 SER A C 1
ATOM 847 O O . SER A 1 110 ? 12.470 10.411 -3.389 1.00 79.38 110 SER A O 1
ATOM 849 N N . GLY A 1 111 ? 11.075 8.665 -3.137 1.00 74.12 111 GLY A N 1
ATOM 850 C CA . GLY A 1 111 ? 11.856 7.867 -2.210 1.00 74.12 111 GLY A CA 1
ATOM 851 C C . GLY A 1 111 ? 12.394 6.566 -2.816 1.00 74.12 111 GLY A C 1
ATOM 852 O O . GLY A 1 111 ? 13.192 6.542 -3.753 1.00 74.12 111 GLY A O 1
ATOM 853 N N . THR A 1 112 ? 12.119 5.454 -2.150 1.00 74.44 112 THR A N 1
ATOM 854 C CA . THR A 1 112 ? 12.527 4.099 -2.529 1.00 74.44 112 THR A CA 1
ATOM 855 C C . THR A 1 112 ? 11.306 3.202 -2.403 1.00 74.44 112 THR A C 1
ATOM 857 O O . THR A 1 112 ? 11.132 2.558 -1.370 1.00 74.44 112 THR A O 1
ATOM 860 N N . GLY A 1 113 ? 10.466 3.177 -3.432 1.00 68.44 113 GLY A N 1
ATOM 861 C CA . GLY A 1 113 ? 9.248 2.384 -3.442 1.00 68.44 113 GLY A CA 1
ATOM 862 C C . GLY A 1 113 ? 9.380 1.026 -4.127 1.00 68.44 113 GLY A C 1
ATOM 863 O O . GLY A 1 113 ? 10.256 0.786 -4.963 1.00 68.44 113 GLY A O 1
ATOM 864 N N . GLN A 1 114 ? 8.472 0.112 -3.801 1.00 71.25 114 GLN A N 1
ATOM 865 C CA . GLN A 1 114 ? 8.125 -0.993 -4.691 1.00 71.25 114 GLN A CA 1
ATOM 866 C C . GLN A 1 114 ? 6.623 -0.986 -4.938 1.00 71.25 114 GLN A C 1
ATOM 868 O O . GLN A 1 114 ? 5.850 -0.927 -3.987 1.00 71.25 114 GLN A O 1
ATOM 873 N N . CYS A 1 115 ? 6.210 -1.083 -6.195 1.00 71.19 115 CYS A N 1
ATOM 874 C CA . CYS A 1 115 ? 4.809 -1.213 -6.556 1.00 71.19 115 CYS A CA 1
ATOM 875 C C . CYS A 1 115 ? 4.588 -2.482 -7.383 1.00 71.19 115 CYS A C 1
ATOM 877 O O . CYS A 1 115 ? 5.281 -2.703 -8.373 1.00 71.19 115 CYS A O 1
ATOM 879 N N . GLU A 1 116 ? 3.633 -3.318 -6.983 1.00 76.12 116 GLU A N 1
ATOM 880 C CA . GLU A 1 116 ? 3.200 -4.491 -7.741 1.00 76.12 116 GLU A CA 1
ATOM 881 C C . GLU A 1 116 ? 1.725 -4.361 -8.131 1.00 76.12 116 GLU A C 1
ATOM 883 O O . GLU A 1 116 ? 0.837 -4.331 -7.280 1.00 76.12 116 GLU A O 1
ATOM 888 N N . GLU A 1 117 ? 1.447 -4.353 -9.436 1.00 74.19 117 GLU A N 1
ATOM 889 C CA . GLU A 1 117 ? 0.102 -4.151 -9.965 1.00 74.19 117 GLU A CA 1
ATOM 890 C C . GLU A 1 117 ? -0.356 -5.242 -10.929 1.00 74.19 117 GLU A C 1
ATOM 892 O O . GLU A 1 117 ? 0.244 -5.530 -11.975 1.00 74.19 117 GLU A O 1
ATOM 897 N N . GLN A 1 118 ? -1.525 -5.819 -10.650 1.00 72.06 118 GLN A N 1
ATOM 898 C CA . GLN A 1 118 ? -2.022 -6.922 -11.473 1.00 72.06 118 GLN A CA 1
ATOM 899 C C . GLN A 1 118 ? -2.923 -6.480 -12.631 1.00 72.06 118 GLN A C 1
ATOM 901 O O . GLN A 1 118 ? -2.847 -7.060 -13.725 1.00 72.06 118 GLN A O 1
ATOM 906 N N . LYS A 1 119 ? -3.861 -5.549 -12.416 1.00 73.31 119 LYS A N 1
ATOM 907 C CA . LYS A 1 119 ? -4.862 -5.192 -13.437 1.00 73.31 119 LYS A CA 1
ATOM 908 C C . LYS A 1 119 ? -5.378 -3.775 -13.304 1.00 73.31 119 LYS A C 1
ATOM 910 O O . LYS A 1 119 ? -6.094 -3.471 -12.354 1.00 73.31 119 LYS A O 1
ATOM 915 N N . HIS A 1 120 ? -5.230 -3.025 -14.388 1.00 73.56 120 HIS A N 1
ATOM 916 C CA . HIS A 1 120 ? -5.744 -1.674 -14.451 1.00 73.56 120 HIS A CA 1
ATOM 917 C C . HIS A 1 120 ? -6.203 -1.210 -15.822 1.00 73.56 120 HIS A C 1
ATOM 919 O O . HIS A 1 120 ? -5.916 -1.818 -16.860 1.00 73.56 120 HIS A O 1
ATOM 925 N N . HIS A 1 121 ? -6.984 -0.128 -15.830 1.00 80.94 121 HIS A N 1
ATOM 926 C CA . HIS A 1 121 ? -7.324 0.565 -17.067 1.00 80.94 121 HIS A CA 1
ATOM 927 C C . HIS A 1 121 ? -6.305 1.664 -17.366 1.00 80.94 121 HIS A C 1
ATOM 929 O O . HIS A 1 121 ? -5.767 1.693 -18.471 1.00 80.94 121 HIS A O 1
ATOM 935 N N . THR A 1 122 ? -5.995 2.504 -16.385 1.00 82.56 122 THR A N 1
ATOM 936 C CA . THR A 1 122 ? -5.025 3.590 -16.509 1.00 82.56 122 THR A CA 1
ATOM 937 C C . THR A 1 122 ? -4.058 3.557 -15.338 1.00 82.56 122 THR A C 1
ATOM 939 O O . THR A 1 122 ? -4.513 3.585 -14.201 1.00 82.56 122 THR A O 1
ATOM 942 N N . LEU A 1 123 ? -2.765 3.584 -15.640 1.00 80.44 123 LEU A N 1
ATOM 943 C CA . LEU A 1 123 ? -1.693 3.787 -14.673 1.00 80.44 123 LEU A CA 1
ATOM 944 C C . LEU A 1 123 ? -0.872 5.010 -15.079 1.00 80.44 123 LEU A C 1
ATOM 946 O O . LEU A 1 123 ? -0.495 5.149 -16.250 1.00 80.44 123 LEU A O 1
ATOM 950 N N . ASN A 1 124 ? -0.646 5.902 -14.119 1.00 83.88 124 ASN A N 1
ATOM 951 C CA . ASN A 1 124 ? 0.296 7.005 -14.223 1.00 83.88 124 ASN A CA 1
ATOM 952 C C . ASN A 1 124 ? 1.324 6.885 -13.095 1.00 83.88 124 ASN A C 1
ATOM 954 O O . ASN A 1 124 ? 0.933 6.829 -11.933 1.00 83.88 124 ASN A O 1
ATOM 958 N N . ILE A 1 125 ? 2.606 6.880 -13.439 1.00 79.81 125 ILE A N 1
ATOM 959 C CA . ILE A 1 125 ? 3.711 6.862 -12.476 1.00 79.81 125 ILE A CA 1
ATOM 960 C C . ILE A 1 125 ? 4.584 8.087 -12.732 1.00 79.81 125 ILE A C 1
ATOM 962 O O . ILE A 1 125 ? 4.980 8.319 -13.877 1.00 79.81 125 ILE A O 1
ATOM 966 N N . ASP A 1 126 ? 4.854 8.850 -11.679 1.00 83.25 126 ASP A N 1
ATOM 967 C CA . ASP A 1 126 ? 5.905 9.864 -11.597 1.00 83.25 126 ASP A CA 1
ATOM 968 C C . ASP A 1 126 ? 6.915 9.377 -10.545 1.00 83.25 126 ASP A C 1
ATOM 970 O O . ASP A 1 126 ? 6.604 9.339 -9.360 1.00 83.25 126 ASP A O 1
ATOM 974 N N . ASP A 1 127 ? 8.081 8.901 -10.982 1.00 76.88 127 ASP A N 1
ATOM 975 C CA . ASP A 1 127 ? 9.150 8.429 -10.094 1.00 76.88 127 ASP A CA 1
ATOM 976 C C . ASP A 1 127 ? 10.368 9.352 -10.230 1.00 76.88 127 ASP A C 1
ATOM 978 O O . ASP A 1 127 ? 10.931 9.570 -11.308 1.00 76.88 127 ASP A O 1
ATOM 982 N N . SER A 1 128 ? 10.792 9.925 -9.112 1.00 80.88 128 SER A N 1
ATOM 983 C CA . SER A 1 128 ? 12.025 10.707 -8.985 1.00 80.88 128 SER A CA 1
ATOM 984 C C . SER A 1 128 ? 13.022 10.088 -7.999 1.00 80.88 128 SER A C 1
ATOM 986 O O . SER A 1 128 ? 14.094 10.653 -7.750 1.00 80.88 128 SER A O 1
ATOM 988 N N . GLY A 1 129 ? 12.672 8.926 -7.449 1.00 77.25 129 GLY A N 1
ATOM 989 C CA . GLY A 1 129 ? 13.401 8.156 -6.461 1.00 77.25 129 GLY A CA 1
ATOM 990 C C . GLY A 1 129 ? 14.228 7.012 -7.052 1.00 77.25 129 GLY A C 1
ATOM 991 O O . GLY A 1 129 ? 14.949 7.148 -8.042 1.00 77.25 129 GLY A O 1
ATOM 992 N N . THR A 1 130 ? 14.228 5.877 -6.356 1.00 76.88 130 THR A N 1
ATOM 993 C CA . THR A 1 130 ? 14.949 4.651 -6.756 1.00 76.88 130 THR A CA 1
ATOM 994 C C . THR A 1 130 ? 14.026 3.434 -6.801 1.00 76.88 130 THR A C 1
ATOM 996 O O . THR A 1 130 ? 14.468 2.310 -6.542 1.00 76.88 130 THR A O 1
ATOM 999 N N . GLY A 1 131 ? 12.742 3.669 -7.078 1.00 68.19 131 GLY A N 1
ATOM 1000 C CA . GLY A 1 131 ? 11.688 2.681 -6.943 1.00 68.19 131 GLY A CA 1
ATOM 1001 C C . GLY A 1 131 ? 11.719 1.574 -7.996 1.00 68.19 131 GLY A C 1
ATOM 1002 O O . GLY A 1 131 ? 12.455 1.619 -8.988 1.00 68.19 131 GLY A O 1
ATOM 1003 N N . GLN A 1 132 ? 10.931 0.527 -7.751 1.00 71.12 132 GLN A N 1
ATOM 1004 C CA . GLN A 1 132 ? 10.630 -0.501 -8.745 1.00 71.12 132 GLN A CA 1
ATOM 1005 C C . GLN A 1 132 ? 9.126 -0.657 -8.923 1.00 71.12 132 GLN A C 1
ATOM 1007 O O . GLN A 1 132 ? 8.428 -0.853 -7.934 1.00 71.12 132 GLN A O 1
ATOM 1012 N N . CYS A 1 133 ? 8.631 -0.655 -10.159 1.00 70.25 133 CYS A N 1
ATOM 1013 C CA . CYS A 1 133 ? 7.229 -0.965 -10.435 1.00 70.25 133 CYS A CA 1
ATOM 1014 C C . CYS A 1 133 ? 7.115 -2.199 -11.338 1.00 70.25 133 CYS A C 1
ATOM 1016 O O . CYS A 1 133 ? 7.714 -2.254 -12.408 1.00 70.25 133 CYS A O 1
ATOM 1018 N N . GLU A 1 134 ? 6.355 -3.204 -10.904 1.00 76.81 134 GLU A N 1
ATOM 1019 C CA . GLU A 1 134 ? 6.001 -4.372 -11.705 1.00 76.81 134 GLU A CA 1
ATOM 1020 C C . GLU A 1 134 ? 4.509 -4.350 -12.048 1.00 76.81 134 GLU A C 1
ATOM 1022 O O . GLU A 1 134 ? 3.647 -4.477 -11.183 1.00 76.81 134 GLU A O 1
ATOM 1027 N N . GLU A 1 135 ? 4.187 -4.288 -13.338 1.00 73.38 135 GLU A N 1
ATOM 1028 C CA . GLU A 1 135 ? 2.809 -4.304 -13.836 1.00 73.38 135 GLU A CA 1
ATOM 1029 C C . GLU A 1 135 ? 2.518 -5.540 -14.704 1.00 73.38 135 GLU A C 1
ATOM 1031 O O . GLU A 1 135 ? 3.372 -6.057 -15.432 1.00 73.38 135 GLU A O 1
ATOM 1036 N N . GLN A 1 136 ? 1.268 -6.017 -14.693 1.00 73.75 136 GLN A N 1
ATOM 1037 C CA . GLN A 1 136 ? 0.870 -7.151 -15.541 1.00 73.75 136 GLN A CA 1
ATOM 1038 C C . GLN A 1 136 ? -0.067 -6.788 -16.694 1.00 73.75 136 GLN A C 1
ATOM 1040 O O . GLN A 1 136 ? 0.055 -7.358 -17.787 1.00 73.75 136 GLN A O 1
ATOM 1045 N N . LYS A 1 137 ? -1.089 -5.953 -16.459 1.00 74.25 137 LYS A N 1
ATOM 1046 C CA . LYS A 1 137 ? -2.154 -5.696 -17.445 1.00 74.25 137 LYS A CA 1
ATOM 1047 C C . LYS A 1 137 ? -2.711 -4.289 -17.349 1.00 74.25 137 LYS A C 1
ATOM 1049 O O . LYS A 1 137 ? -3.390 -3.969 -16.380 1.00 74.25 137 LYS A O 1
ATOM 1054 N N . HIS A 1 138 ? -2.586 -3.566 -18.455 1.00 76.44 138 HIS A N 1
ATOM 1055 C CA . HIS A 1 138 ? -3.026 -2.185 -18.574 1.00 76.44 138 HIS A CA 1
ATOM 1056 C C . HIS A 1 138 ? -3.758 -1.910 -19.889 1.00 76.44 138 HIS A C 1
ATOM 1058 O O . HIS A 1 138 ? -3.606 -2.644 -20.874 1.00 76.44 138 HIS A O 1
ATOM 1064 N N . HIS A 1 139 ? -4.565 -0.846 -19.922 1.00 82.25 139 H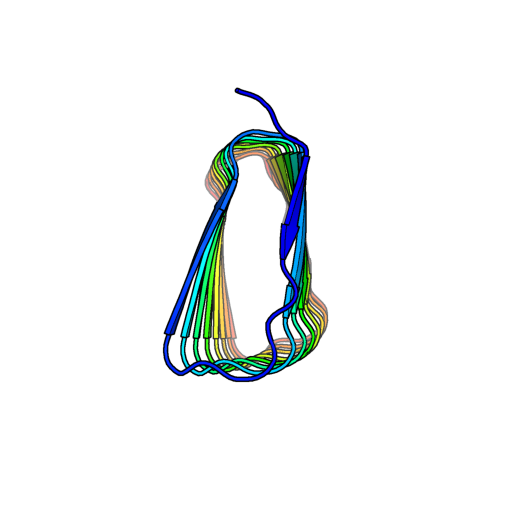IS A N 1
ATOM 1065 C CA . HIS A 1 139 ? -5.067 -0.285 -21.182 1.00 82.25 139 HIS A CA 1
ATOM 1066 C C . HIS A 1 139 ? -4.293 0.969 -21.594 1.00 82.25 139 HIS A C 1
ATOM 1068 O O . HIS A 1 139 ? -3.976 1.125 -22.772 1.00 82.25 139 HIS A O 1
ATOM 1074 N N . THR A 1 140 ? -3.980 1.829 -20.628 1.00 84.31 140 THR A N 1
ATOM 1075 C CA . THR A 1 140 ? -3.181 3.044 -20.785 1.00 84.31 140 THR A CA 1
ATOM 1076 C C . THR A 1 140 ? -2.107 3.064 -19.709 1.00 84.31 140 THR A C 1
ATOM 1078 O O . THR A 1 140 ? -2.422 2.820 -18.548 1.00 84.31 140 THR A O 1
ATOM 1081 N N . LEU A 1 141 ? -0.882 3.387 -20.114 1.00 81.62 141 LEU A N 1
ATOM 1082 C CA . LEU A 1 141 ? 0.279 3.516 -19.244 1.00 81.62 141 LEU A CA 1
ATOM 1083 C C . LEU A 1 141 ? 1.001 4.824 -19.569 1.00 81.62 141 LEU A C 1
ATOM 1085 O O . LEU A 1 141 ? 1.348 5.046 -20.735 1.00 81.62 141 LEU A O 1
ATOM 1089 N N . ASN A 1 142 ? 1.218 5.666 -18.561 1.00 84.75 142 ASN A N 1
ATOM 1090 C CA . ASN A 1 142 ? 2.082 6.840 -18.647 1.00 84.75 142 ASN A CA 1
ATOM 1091 C C . ASN A 1 142 ? 3.108 6.785 -17.516 1.00 84.75 142 ASN A C 1
ATOM 1093 O O . ASN A 1 142 ? 2.736 6.680 -16.356 1.00 84.75 142 ASN A O 1
ATOM 1097 N N . ILE A 1 143 ? 4.383 6.877 -17.868 1.00 80.19 143 ILE A N 1
ATOM 1098 C CA . ILE A 1 143 ? 5.490 6.822 -16.918 1.00 80.19 143 ILE A CA 1
ATOM 1099 C C . ILE A 1 143 ? 6.384 8.033 -17.175 1.00 80.19 143 ILE A C 1
ATOM 1101 O O . ILE A 1 143 ? 6.832 8.224 -18.313 1.00 80.19 143 ILE A O 1
ATOM 1105 N N . ASP A 1 144 ? 6.622 8.831 -16.140 1.00 83.31 144 ASP A N 1
ATOM 1106 C CA . ASP A 1 144 ? 7.709 9.803 -16.058 1.00 83.31 144 ASP A CA 1
ATOM 1107 C C . ASP A 1 144 ? 8.678 9.311 -14.979 1.00 83.31 144 ASP A C 1
ATOM 1109 O O . ASP A 1 144 ? 8.341 9.284 -13.805 1.00 83.31 144 ASP A O 1
ATOM 1113 N N . ASP A 1 145 ? 9.848 8.832 -15.392 1.00 78.19 145 ASP A N 1
ATOM 1114 C CA . ASP A 1 145 ? 10.889 8.359 -14.479 1.00 78.19 145 ASP A CA 1
ATOM 1115 C C . ASP A 1 145 ? 12.127 9.229 -14.679 1.00 78.19 145 ASP A C 1
ATOM 1117 O O . ASP A 1 145 ? 12.772 9.233 -15.739 1.00 78.19 145 ASP A O 1
ATOM 1121 N N . SER A 1 146 ? 12.407 10.026 -13.657 1.00 81.62 146 SER A N 1
ATOM 1122 C CA . SER A 1 146 ? 13.584 10.881 -13.547 1.00 81.62 146 SER A CA 1
ATOM 1123 C C . SER A 1 146 ? 14.574 10.389 -12.487 1.00 81.62 146 SER A C 1
ATOM 1125 O O . SER A 1 146 ? 15.631 11.011 -12.316 1.00 81.62 146 SER A O 1
ATOM 1127 N N . GLY A 1 147 ? 14.234 9.293 -11.805 1.00 73.88 147 GLY A N 1
ATOM 1128 C CA . GLY A 1 147 ? 15.010 8.643 -10.765 1.00 73.88 147 GLY A CA 1
ATOM 1129 C C . GLY A 1 147 ? 16.093 7.700 -11.300 1.00 73.88 147 GLY A C 1
ATOM 1130 O O . GLY A 1 147 ? 16.386 7.633 -12.495 1.00 73.88 147 GLY A O 1
ATOM 1131 N N . ASP A 1 148 ? 16.727 6.965 -10.382 1.00 73.62 148 ASP A N 1
ATOM 1132 C CA . ASP A 1 148 ? 17.630 5.847 -10.712 1.00 73.62 148 ASP A CA 1
ATOM 1133 C C . ASP A 1 148 ? 16.887 4.483 -10.638 1.00 73.62 148 ASP A C 1
ATOM 1135 O O . ASP A 1 148 ? 17.530 3.427 -10.580 1.00 73.62 148 ASP A O 1
ATOM 1139 N N . GLY A 1 149 ? 15.548 4.515 -10.588 1.00 66.81 149 GLY A N 1
ATOM 1140 C CA . GLY A 1 149 ? 14.642 3.373 -10.450 1.00 66.81 149 GLY A CA 1
ATOM 1141 C C . GLY A 1 149 ? 14.499 2.504 -11.706 1.00 66.81 149 GLY A C 1
ATOM 1142 O O . GLY A 1 149 ? 15.185 2.684 -12.717 1.00 66.81 149 GLY A O 1
ATOM 1143 N N . THR A 1 150 ? 13.645 1.481 -11.620 1.00 66.44 150 THR A N 1
ATOM 1144 C CA . THR A 1 150 ? 13.308 0.606 -12.756 1.00 66.44 150 THR A CA 1
ATOM 1145 C C . THR A 1 150 ? 11.811 0.355 -12.844 1.00 66.44 150 THR A C 1
ATOM 1147 O O . THR A 1 150 ? 11.239 -0.189 -11.904 1.00 66.44 150 THR A O 1
ATOM 1150 N N . ILE A 1 151 ? 11.221 0.623 -14.006 1.00 64.12 151 ILE A N 1
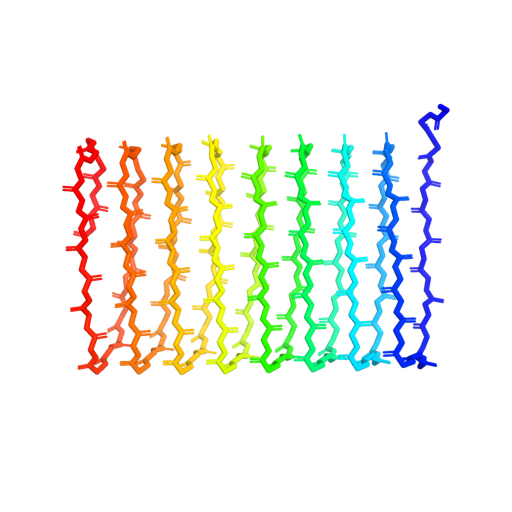ATOM 1151 C CA . ILE A 1 151 ? 9.813 0.340 -14.325 1.00 64.12 151 ILE A CA 1
ATOM 1152 C C . ILE A 1 151 ? 9.734 -0.655 -15.487 1.00 64.12 151 ILE A C 1
ATOM 1154 O O . ILE A 1 151 ? 10.537 -0.517 -16.446 1.00 64.12 151 ILE A O 1
#

Organism: Sinanodonta woodiana (NCBI:txid1069815)

Radius of gyration: 14.95 Å; chains: 1; bounding box: 39×18×47 Å